Protein AF-A0A482X900-F1 (afdb_monomer_lite)

Sequence (63 aa):
MNELGVSYKFVEILKKLYQETKATVWCGDDGGLTETFITGNGLKQGCVMSPLLFALFLNDLSQ

Structure (mmCIF, N/CA/C/O backbone):
data_AF-A0A482X900-F1
#
_entry.id   AF-A0A482X900-F1
#
loop_
_atom_site.group_PDB
_atom_site.id
_atom_site.type_symbol
_atom_site.label_atom_id
_atom_site.label_alt_id
_atom_site.label_comp_id
_atom_site.label_asym_id
_atom_site.label_entity_id
_atom_site.label_seq_id
_atom_site.pdbx_PDB_ins_code
_atom_site.Cartn_x
_atom_site.Cartn_y
_atom_site.Cartn_z
_atom_site.occupancy
_atom_site.B_iso_or_equiv
_atom_site.auth_seq_id
_atom_site.auth_comp_id
_atom_site.auth_asym_id
_atom_site.auth_atom_id
_atom_site.pdbx_PDB_model_num
ATOM 1 N N . MET A 1 1 ? -12.180 5.350 9.422 1.00 82.19 1 MET A N 1
ATOM 2 C CA . MET A 1 1 ? -11.522 4.238 10.170 1.00 82.19 1 MET A CA 1
ATOM 3 C C . MET A 1 1 ? -11.624 4.362 11.690 1.00 82.19 1 MET A C 1
ATOM 5 O O . MET A 1 1 ? -12.038 3.389 12.299 1.00 82.19 1 MET A O 1
ATOM 9 N N . ASN A 1 2 ? -11.280 5.495 12.323 1.00 85.19 2 ASN A N 1
ATOM 10 C CA . ASN A 1 2 ? -11.471 5.646 13.784 1.00 85.19 2 ASN A CA 1
ATOM 11 C C . ASN A 1 2 ? -12.948 5.474 14.189 1.00 85.19 2 ASN A C 1
ATOM 13 O O . ASN A 1 2 ? -13.247 4.797 15.165 1.00 85.19 2 ASN A O 1
ATOM 17 N N . GLU A 1 3 ? -13.866 6.001 13.375 1.00 87.12 3 GLU A N 1
ATOM 18 C CA . GLU A 1 3 ? -15.323 5.830 13.522 1.00 87.12 3 GLU A CA 1
ATOM 19 C C . GLU A 1 3 ? -15.788 4.373 13.360 1.00 87.12 3 GLU A C 1
ATOM 21 O O . GLU A 1 3 ? -16.840 4.001 13.863 1.00 87.12 3 GLU A O 1
ATOM 26 N N . LEU A 1 4 ? -14.968 3.523 12.730 1.00 87.81 4 LEU A N 1
ATOM 27 C CA . LEU A 1 4 ? -15.200 2.080 12.599 1.00 87.81 4 LEU A CA 1
ATOM 28 C C . LEU A 1 4 ? -14.638 1.290 13.802 1.00 87.81 4 LEU A C 1
ATOM 30 O O . LEU A 1 4 ? -14.513 0.071 13.734 1.00 87.81 4 LEU A O 1
ATOM 34 N N . GLY A 1 5 ? -14.231 1.971 14.881 1.00 93.62 5 GLY A N 1
ATOM 35 C CA . GLY A 1 5 ? -13.677 1.352 16.092 1.00 93.62 5 GLY A CA 1
ATOM 36 C C . GLY A 1 5 ? -12.198 0.957 16.000 1.00 93.62 5 GLY A C 1
ATOM 37 O O . GLY A 1 5 ? -11.677 0.283 16.889 1.00 93.62 5 GLY A O 1
ATOM 38 N N . VAL A 1 6 ? -11.492 1.368 14.943 1.00 93.88 6 VAL A N 1
ATOM 39 C CA . VAL A 1 6 ? -10.062 1.072 14.773 1.00 93.88 6 VAL A CA 1
ATOM 40 C C . VAL A 1 6 ? -9.221 1.985 15.668 1.00 93.88 6 VAL A C 1
ATOM 42 O O . VAL A 1 6 ? -9.454 3.190 15.734 1.00 93.88 6 VAL A O 1
ATOM 45 N N . SER A 1 7 ? -8.207 1.427 16.340 1.00 96.69 7 SER A N 1
ATOM 46 C CA . SER A 1 7 ? -7.355 2.212 17.242 1.00 96.69 7 SER A CA 1
ATOM 47 C C . SER A 1 7 ? -6.625 3.351 16.516 1.00 96.69 7 SER A C 1
ATOM 49 O O . SER A 1 7 ? -6.048 3.152 15.442 1.00 96.69 7 SER A O 1
ATOM 51 N N . TYR A 1 8 ? -6.556 4.521 17.157 1.00 95.62 8 TYR A N 1
ATOM 52 C CA . TYR A 1 8 ? -5.856 5.692 16.622 1.00 95.62 8 TYR A CA 1
ATOM 53 C C . TYR A 1 8 ? -4.395 5.385 16.263 1.00 95.62 8 TYR A C 1
ATOM 55 O O . TYR A 1 8 ? -3.919 5.739 15.188 1.00 95.62 8 TYR A O 1
ATOM 63 N N . LYS A 1 9 ? -3.693 4.648 17.135 1.00 96.38 9 LYS A N 1
ATOM 64 C CA . LYS A 1 9 ? -2.298 4.244 16.912 1.00 96.38 9 LYS A CA 1
ATOM 65 C C . LYS A 1 9 ? -2.138 3.435 15.623 1.00 96.38 9 LYS A C 1
ATOM 67 O O . LYS A 1 9 ? -1.180 3.650 14.888 1.00 96.38 9 LYS A O 1
ATOM 72 N N . PHE A 1 10 ? -3.064 2.519 15.346 1.00 94.69 10 PHE A N 1
ATOM 73 C CA . PHE A 1 10 ? -3.032 1.722 14.122 1.00 94.69 10 PHE A CA 1
ATOM 74 C C . PHE A 1 10 ? -3.290 2.581 12.880 1.00 94.69 10 PHE A C 1
ATOM 76 O O . PHE A 1 10 ? -2.560 2.462 11.899 1.00 94.69 10 PHE A O 1
ATOM 83 N N . VAL A 1 11 ? -4.259 3.501 12.941 1.00 94.38 11 VAL A N 1
ATOM 84 C CA . VAL A 1 11 ? -4.531 4.439 11.840 1.00 94.38 11 VAL A CA 1
ATOM 85 C C . VAL A 1 11 ? -3.320 5.332 11.553 1.00 94.38 11 VAL A C 1
ATOM 87 O O . VAL A 1 11 ? -2.963 5.517 10.393 1.00 94.38 11 VAL A O 1
ATOM 90 N N . GLU A 1 12 ? -2.632 5.827 12.580 1.00 95.50 12 GLU A N 1
ATOM 91 C CA . GLU A 1 12 ? -1.411 6.624 12.406 1.00 95.50 12 GLU A CA 1
ATOM 92 C C . GLU A 1 12 ? -0.260 5.824 11.782 1.00 95.50 12 GLU A C 1
ATOM 94 O O . GLU A 1 12 ? 0.460 6.342 10.927 1.00 95.50 12 GLU A O 1
ATOM 99 N N . ILE A 1 13 ? -0.098 4.548 12.150 1.00 94.56 13 ILE A N 1
ATOM 100 C CA . ILE A 1 13 ? 0.884 3.661 11.507 1.00 94.56 13 ILE A CA 1
ATOM 101 C C . ILE A 1 13 ? 0.547 3.478 10.024 1.00 94.56 13 ILE A C 1
ATOM 103 O O . ILE A 1 13 ? 1.441 3.570 9.184 1.00 94.56 13 ILE A O 1
ATOM 107 N N . LEU A 1 14 ? -0.728 3.261 9.685 1.00 92.62 14 LEU A N 1
ATOM 108 C CA . LEU A 1 14 ? -1.157 3.127 8.293 1.00 92.62 14 LEU A CA 1
ATOM 109 C C . LEU A 1 14 ? -0.912 4.405 7.489 1.00 92.62 14 LEU A C 1
ATOM 111 O O . LEU A 1 14 ? -0.388 4.321 6.383 1.00 92.62 14 LEU A O 1
ATOM 115 N N . LYS A 1 15 ? -1.213 5.584 8.045 1.00 92.25 15 LYS A N 1
ATOM 116 C CA . LYS A 1 15 ? -0.904 6.862 7.385 1.00 92.25 15 LYS A CA 1
ATOM 117 C C . LYS A 1 15 ? 0.584 6.981 7.085 1.00 92.25 15 LYS A C 1
ATOM 119 O O . LYS A 1 15 ? 0.947 7.196 5.937 1.00 92.25 15 LYS A O 1
ATOM 124 N N . LYS A 1 16 ? 1.444 6.754 8.081 1.00 92.44 16 LYS A N 1
ATOM 125 C CA . LYS A 1 16 ? 2.904 6.810 7.902 1.00 92.44 16 LYS A CA 1
ATOM 126 C C . LYS A 1 16 ? 3.418 5.784 6.897 1.00 92.44 16 LYS A C 1
ATOM 128 O O . LYS A 1 16 ? 4.377 6.056 6.189 1.00 92.44 16 LYS A O 1
ATOM 133 N N . LEU A 1 17 ? 2.784 4.614 6.811 1.00 91.19 17 LEU A N 1
ATOM 134 C CA . LEU A 1 17 ? 3.147 3.597 5.830 1.00 91.19 17 LEU A CA 1
ATOM 135 C C . LEU A 1 17 ? 2.847 4.051 4.394 1.00 91.19 17 LEU A C 1
ATOM 137 O O . LEU A 1 17 ? 3.563 3.636 3.487 1.00 91.19 17 LEU A O 1
ATOM 141 N N . TYR A 1 18 ? 1.807 4.856 4.174 1.00 90.75 18 TYR A N 1
ATOM 142 C CA . TYR A 1 18 ? 1.356 5.285 2.844 1.00 90.75 18 TYR A CA 1
ATOM 143 C C . TYR A 1 18 ? 1.704 6.745 2.497 1.00 90.75 18 TYR A C 1
ATOM 145 O O . TYR A 1 18 ? 1.471 7.165 1.369 1.00 90.75 18 TYR A O 1
ATOM 153 N N . GLN A 1 19 ? 2.279 7.510 3.425 1.00 90.62 19 GLN A N 1
ATOM 154 C CA . GLN A 1 19 ? 2.787 8.862 3.181 1.00 90.62 19 GLN A CA 1
ATOM 155 C C . GLN A 1 19 ? 4.221 8.839 2.639 1.00 90.62 19 GLN A C 1
ATOM 157 O O . GLN A 1 19 ? 5.022 7.991 3.022 1.00 90.62 19 GLN A O 1
ATOM 162 N N . GLU A 1 20 ? 4.539 9.798 1.762 1.00 88.19 20 GLU A N 1
ATOM 163 C CA . GLU A 1 20 ? 5.895 10.059 1.240 1.00 88.19 20 GLU A CA 1
ATOM 164 C C . GLU A 1 20 ? 6.591 8.843 0.603 1.00 88.19 20 GLU A C 1
ATOM 166 O O . GLU A 1 20 ? 7.821 8.732 0.587 1.00 88.19 20 GLU A O 1
ATOM 171 N N . THR A 1 21 ? 5.814 7.908 0.057 1.00 91.44 21 THR A N 1
ATOM 172 C CA . THR A 1 21 ? 6.380 6.690 -0.515 1.00 91.44 21 THR A CA 1
ATOM 173 C C . THR A 1 21 ? 7.064 6.976 -1.850 1.00 91.44 21 THR A C 1
ATOM 175 O O . THR A 1 21 ? 6.665 7.854 -2.616 1.00 91.44 21 THR A O 1
ATOM 178 N N . LYS A 1 22 ? 8.139 6.233 -2.117 1.00 93.19 22 LYS A N 1
ATOM 179 C CA . LYS A 1 22 ? 8.907 6.293 -3.361 1.00 93.19 22 LYS A CA 1
ATOM 180 C C . LYS A 1 22 ? 8.852 4.936 -4.043 1.00 93.19 22 LYS A C 1
ATOM 182 O O . LYS A 1 22 ? 8.849 3.911 -3.360 1.00 93.19 22 LYS A O 1
ATOM 187 N N . ALA A 1 23 ? 8.816 4.936 -5.366 1.00 92.31 23 ALA A N 1
ATOM 188 C CA . ALA A 1 23 ? 8.779 3.727 -6.170 1.00 92.31 23 ALA A CA 1
ATOM 189 C C . ALA A 1 23 ? 9.776 3.812 -7.329 1.00 92.31 23 ALA A C 1
ATOM 191 O O . ALA A 1 23 ? 10.137 4.893 -7.790 1.00 92.31 23 ALA A O 1
ATOM 192 N N . THR A 1 24 ? 10.207 2.643 -7.783 1.00 94.06 24 THR A N 1
ATOM 193 C CA . THR A 1 24 ? 10.912 2.417 -9.044 1.00 94.06 24 THR A CA 1
ATOM 194 C C . THR A 1 24 ? 10.259 1.206 -9.702 1.00 94.06 24 THR A C 1
ATOM 196 O O . THR A 1 24 ? 9.716 0.342 -9.005 1.00 94.06 24 THR A O 1
ATOM 199 N N . VAL A 1 25 ? 10.255 1.165 -11.028 1.00 92.19 25 VAL A N 1
ATOM 200 C CA . VAL A 1 25 ? 9.682 0.065 -11.799 1.00 92.19 25 VAL A CA 1
ATOM 201 C C . VAL A 1 25 ? 10.815 -0.721 -12.438 1.00 92.19 25 VAL A C 1
ATOM 203 O O . VAL A 1 25 ? 11.748 -0.146 -12.993 1.00 92.19 25 VAL A O 1
ATOM 206 N N . TRP A 1 26 ? 10.727 -2.046 -12.348 1.00 92.69 26 TRP A N 1
ATOM 207 C CA . TRP A 1 26 ? 11.627 -2.937 -13.062 1.00 92.69 26 TRP A CA 1
ATOM 208 C C . TRP A 1 26 ? 11.189 -3.052 -14.526 1.00 92.69 26 TRP A C 1
ATOM 210 O O . TRP A 1 26 ? 10.071 -3.472 -14.824 1.00 92.69 26 TRP A O 1
ATOM 220 N N . CYS A 1 27 ? 12.078 -2.647 -15.426 1.00 91.19 27 CYS A N 1
ATOM 221 C CA . CYS A 1 27 ? 11.929 -2.693 -16.870 1.00 91.19 27 CYS A CA 1
ATOM 222 C C . CYS A 1 27 ? 12.700 -3.901 -17.425 1.00 91.19 27 CYS A C 1
ATOM 224 O O . CYS A 1 27 ? 13.877 -3.778 -17.738 1.00 91.19 27 CYS A O 1
ATOM 226 N N . GLY A 1 28 ? 12.028 -5.047 -17.556 1.00 84.56 28 GLY A N 1
ATOM 227 C CA . GLY A 1 28 ? 12.448 -6.129 -18.457 1.00 84.56 28 GLY A CA 1
ATOM 228 C C . GLY A 1 28 ? 13.623 -7.022 -18.031 1.00 84.56 28 GLY A C 1
ATOM 229 O O . GLY A 1 28 ? 14.213 -6.890 -16.956 1.00 84.56 28 GLY A O 1
ATOM 230 N N . ASP A 1 29 ? 13.924 -7.980 -18.912 1.00 79.31 29 ASP A N 1
ATOM 231 C CA . ASP A 1 29 ? 14.850 -9.105 -18.697 1.00 79.31 29 ASP A CA 1
ATOM 232 C C . ASP A 1 29 ? 16.323 -8.681 -18.558 1.00 79.31 29 ASP A C 1
ATOM 234 O O . ASP A 1 29 ? 17.154 -9.426 -18.041 1.00 79.31 29 ASP A O 1
ATOM 238 N N . ASP A 1 30 ? 16.646 -7.468 -18.996 1.00 84.31 30 ASP A N 1
ATOM 239 C CA . ASP A 1 30 ? 17.948 -6.811 -18.914 1.00 84.31 30 ASP A CA 1
ATOM 240 C C . ASP A 1 30 ? 18.222 -6.161 -17.544 1.00 84.31 30 ASP A C 1
ATOM 242 O O . ASP A 1 30 ? 19.329 -5.681 -17.294 1.00 84.31 30 ASP A O 1
ATOM 246 N N . GLY A 1 31 ? 17.253 -6.195 -16.618 1.00 83.44 31 GLY A N 1
ATOM 247 C CA . GLY A 1 31 ? 17.455 -5.769 -15.228 1.00 83.44 31 GLY A CA 1
ATOM 248 C C . GLY A 1 31 ? 17.407 -4.252 -15.010 1.00 83.44 31 GLY A C 1
ATOM 249 O O . GLY A 1 31 ? 17.828 -3.777 -13.954 1.00 83.44 31 GLY A O 1
ATOM 250 N N . GLY A 1 32 ? 16.916 -3.481 -15.985 1.00 92.75 32 GLY A N 1
ATOM 251 C CA . GLY A 1 32 ? 16.852 -2.023 -15.900 1.00 92.75 32 GLY A CA 1
ATOM 252 C C . GLY A 1 32 ? 15.823 -1.534 -14.877 1.00 92.75 32 GLY A C 1
ATOM 253 O O . GLY A 1 32 ? 14.716 -2.055 -14.798 1.00 92.75 32 GLY A O 1
ATOM 254 N N . LEU A 1 33 ? 16.154 -0.503 -14.102 1.00 94.44 33 LEU A N 1
ATOM 255 C CA . LEU A 1 33 ? 15.209 0.171 -13.204 1.00 94.44 33 LEU A CA 1
ATOM 256 C C . LEU A 1 33 ? 14.868 1.557 -13.750 1.00 94.44 33 LEU A C 1
ATOM 258 O O . LEU A 1 33 ? 15.736 2.245 -14.288 1.00 94.44 33 LEU A O 1
ATOM 262 N N . THR A 1 34 ? 13.624 2.000 -13.570 1.00 94.25 34 THR A N 1
ATOM 263 C CA . THR A 1 34 ? 13.282 3.408 -13.801 1.00 94.25 34 THR A CA 1
ATOM 264 C C . THR A 1 34 ? 13.944 4.301 -12.760 1.00 94.25 34 THR A C 1
ATOM 266 O O . THR A 1 34 ? 14.277 3.870 -11.649 1.00 94.25 34 THR A O 1
ATOM 269 N N . GLU A 1 35 ? 14.014 5.595 -13.058 1.00 95.25 35 GLU A N 1
ATOM 270 C CA . GLU A 1 35 ? 14.268 6.593 -12.025 1.00 95.25 35 GLU A CA 1
ATOM 271 C C . GLU A 1 35 ? 13.257 6.463 -10.877 1.00 95.25 35 GLU A C 1
ATOM 273 O O . GLU A 1 35 ? 12.110 6.036 -11.058 1.00 95.25 35 GLU A O 1
ATOM 278 N N . THR A 1 36 ? 13.711 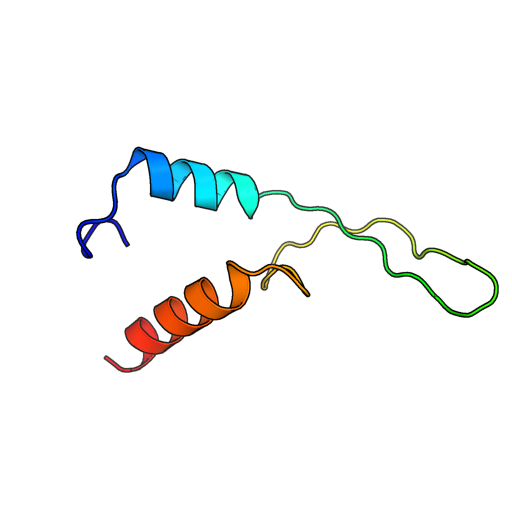6.798 -9.670 1.00 95.25 36 THR A N 1
ATOM 279 C CA . THR A 1 36 ? 12.853 6.777 -8.485 1.00 95.25 36 THR A CA 1
ATOM 280 C C . THR A 1 36 ? 11.919 7.977 -8.511 1.00 95.25 36 THR A C 1
ATOM 282 O O . THR A 1 36 ? 12.372 9.115 -8.605 1.00 95.25 36 THR A O 1
ATOM 285 N N . PHE A 1 37 ? 10.625 7.735 -8.336 1.00 93.25 37 PHE A N 1
ATOM 286 C CA . PHE A 1 37 ? 9.608 8.780 -8.276 1.00 93.25 37 PHE A CA 1
ATOM 287 C C . PHE A 1 37 ? 8.823 8.718 -6.965 1.00 93.25 37 PHE A C 1
ATOM 289 O O . PHE A 1 37 ? 8.711 7.670 -6.325 1.00 93.25 37 PHE A O 1
ATOM 296 N N . ILE A 1 38 ? 8.282 9.864 -6.550 1.00 93.56 38 ILE A N 1
ATOM 297 C CA . ILE A 1 38 ? 7.397 9.961 -5.386 1.00 93.56 38 ILE A CA 1
ATOM 298 C C . ILE A 1 38 ? 5.995 9.524 -5.809 1.00 93.56 38 ILE A C 1
ATOM 300 O O . ILE A 1 38 ? 5.461 9.994 -6.812 1.00 93.56 38 ILE A O 1
ATOM 304 N N . THR A 1 39 ? 5.367 8.658 -5.023 1.00 90.56 39 THR A N 1
ATOM 305 C CA . THR A 1 39 ? 3.967 8.276 -5.214 1.00 90.56 39 THR A CA 1
ATOM 306 C C . THR A 1 39 ? 3.090 9.185 -4.356 1.00 90.56 39 THR A C 1
ATOM 308 O O . THR A 1 39 ? 2.991 8.994 -3.145 1.00 90.56 39 THR A O 1
ATOM 311 N N . GLY A 1 40 ? 2.483 10.200 -4.974 1.00 86.75 40 GLY A N 1
ATOM 312 C CA . GLY A 1 40 ? 1.603 11.149 -4.279 1.00 8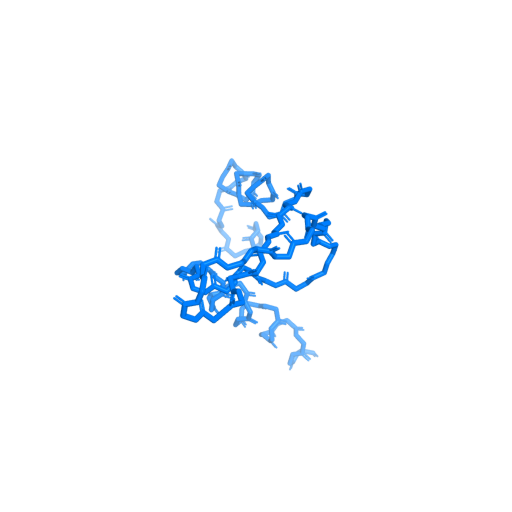6.75 40 GLY A CA 1
ATOM 313 C C . GLY A 1 40 ? 0.137 10.716 -4.201 1.00 86.75 40 GLY A C 1
ATOM 314 O O . GLY A 1 40 ? -0.611 11.256 -3.396 1.00 86.75 40 GLY A O 1
ATOM 315 N N . ASN A 1 41 ? -0.275 9.753 -5.029 1.00 84.19 41 ASN A N 1
ATOM 316 C CA . ASN A 1 41 ? -1.651 9.276 -5.126 1.00 84.19 41 ASN A CA 1
ATOM 317 C C . ASN A 1 41 ? -1.684 7.765 -5.375 1.00 84.19 41 ASN A C 1
ATOM 319 O O . ASN A 1 41 ? -0.755 7.201 -5.957 1.00 84.19 41 ASN A O 1
ATOM 323 N N . GLY A 1 42 ? -2.793 7.135 -4.989 1.00 87.44 42 GLY A N 1
ATOM 324 C CA . GLY A 1 42 ? -3.037 5.712 -5.205 1.00 87.44 42 GLY A CA 1
ATOM 325 C C . GLY A 1 42 ? -2.576 4.824 -4.050 1.00 87.44 42 GLY A C 1
ATOM 326 O O . GLY A 1 42 ? -2.418 5.263 -2.913 1.00 87.44 42 GLY A O 1
ATOM 327 N N . LEU A 1 43 ? -2.415 3.538 -4.351 1.00 91.69 43 LEU A N 1
ATOM 328 C CA . LEU A 1 43 ? -2.105 2.484 -3.390 1.00 91.69 43 LEU A CA 1
ATOM 329 C C . LEU A 1 43 ? -0.872 1.694 -3.839 1.00 91.69 43 LEU A C 1
ATOM 331 O O . LEU A 1 43 ? -0.506 1.695 -5.015 1.00 91.69 43 LEU A O 1
ATOM 335 N N . LYS A 1 44 ? -0.225 0.999 -2.901 1.00 90.69 44 LYS A N 1
ATOM 336 C CA . LYS A 1 44 ? 0.985 0.221 -3.178 1.00 90.69 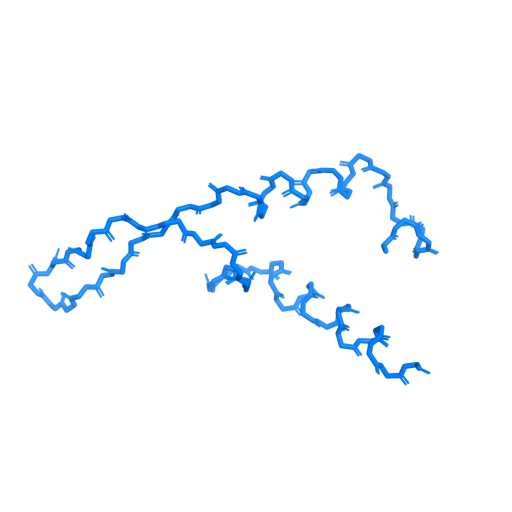44 LYS A CA 1
ATOM 337 C C . LYS A 1 44 ? 0.624 -1.072 -3.905 1.00 90.69 44 LYS A C 1
ATOM 339 O O . LYS A 1 44 ? -0.060 -1.932 -3.351 1.00 90.69 44 LYS A O 1
ATOM 344 N N . GLN A 1 45 ? 1.125 -1.246 -5.1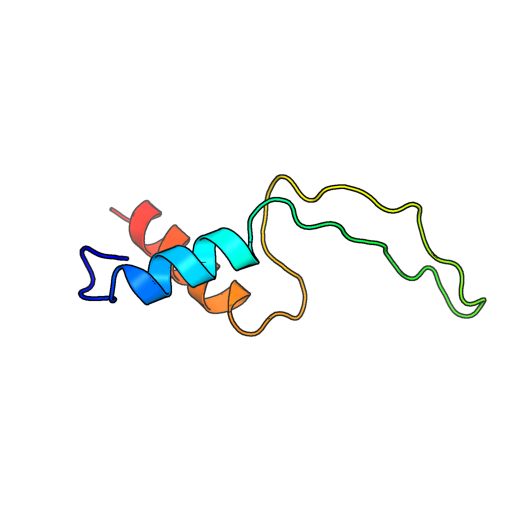24 1.00 86.69 45 GLN A N 1
ATOM 345 C CA . GLN A 1 45 ? 0.928 -2.491 -5.867 1.00 86.69 45 GLN A CA 1
ATOM 346 C C . GLN A 1 45 ? 1.553 -3.680 -5.122 1.00 86.69 45 GLN A C 1
ATOM 348 O O . GLN A 1 45 ? 2.621 -3.560 -4.524 1.00 86.69 45 GLN A O 1
ATOM 353 N N . GLY A 1 46 ? 0.851 -4.816 -5.104 1.00 87.38 46 GLY A N 1
ATOM 354 C CA . GLY A 1 46 ? 1.282 -6.026 -4.391 1.00 87.38 46 GLY A CA 1
ATOM 355 C C . GLY A 1 46 ? 1.193 -5.956 -2.859 1.00 87.38 46 GLY A C 1
ATOM 356 O O . GLY A 1 46 ? 1.503 -6.935 -2.185 1.00 87.38 46 GLY A O 1
ATOM 357 N N . CYS A 1 47 ? 0.752 -4.836 -2.274 1.00 91.19 47 CYS A N 1
ATOM 358 C CA . CYS A 1 47 ? 0.597 -4.721 -0.827 1.00 91.19 47 CYS A CA 1
ATOM 359 C C . CYS A 1 47 ? -0.733 -5.3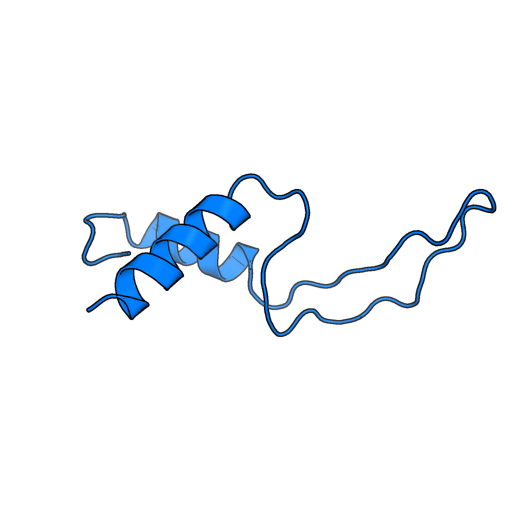24 -0.361 1.00 91.19 47 CYS A C 1
ATOM 361 O O . CYS A 1 47 ? -1.799 -4.883 -0.781 1.00 91.19 47 CYS A O 1
ATOM 363 N N . VAL A 1 48 ? -0.683 -6.252 0.599 1.00 92.50 48 VAL A N 1
ATOM 364 C CA . VAL A 1 48 ? -1.869 -6.907 1.192 1.00 92.50 48 VAL A CA 1
ATOM 365 C C . VAL A 1 48 ? -2.870 -5.909 1.787 1.00 92.50 48 VAL A C 1
ATOM 367 O O . VAL A 1 48 ? -4.074 -6.137 1.752 1.00 92.50 48 VAL A O 1
ATOM 370 N N . MET A 1 49 ? -2.392 -4.774 2.303 1.00 92.06 49 MET A N 1
ATOM 371 C CA . MET A 1 49 ? -3.263 -3.747 2.882 1.00 92.06 49 MET A CA 1
ATOM 372 C C . MET A 1 49 ? -3.968 -2.884 1.831 1.00 92.06 49 MET A C 1
ATOM 374 O O . MET A 1 49 ? -4.986 -2.271 2.139 1.00 92.06 49 MET A O 1
ATOM 378 N N . SER A 1 50 ? -3.448 -2.814 0.605 1.00 94.06 50 SER A N 1
ATOM 379 C CA . SER A 1 50 ? -3.997 -1.938 -0.433 1.00 94.06 50 SER A CA 1
ATOM 380 C C . SER A 1 50 ? -5.419 -2.332 -0.864 1.00 94.06 50 SER A C 1
ATOM 382 O O . SER A 1 50 ? -6.273 -1.447 -0.869 1.00 94.06 50 SER A O 1
ATOM 384 N N . PRO A 1 51 ? -5.750 -3.617 -1.113 1.00 95.06 51 PRO A N 1
ATOM 385 C CA . PRO A 1 51 ? -7.129 -4.031 -1.383 1.00 95.06 51 PRO A CA 1
ATOM 386 C C . PRO A 1 51 ? -8.132 -3.609 -0.299 1.00 95.06 51 PRO A C 1
ATOM 388 O O . PRO A 1 51 ? -9.212 -3.122 -0.623 1.00 95.06 51 PRO A O 1
ATOM 391 N N . LEU A 1 52 ? -7.768 -3.736 0.983 1.00 92.62 52 LEU A N 1
ATOM 392 C CA . LEU A 1 52 ? -8.636 -3.337 2.095 1.00 92.62 52 LEU A CA 1
ATOM 393 C C . LEU A 1 52 ? -8.861 -1.820 2.126 1.00 92.62 52 LEU A C 1
ATOM 395 O O . LEU A 1 52 ? -9.995 -1.373 2.264 1.00 92.62 52 LEU A O 1
ATOM 399 N N . LEU A 1 53 ? -7.794 -1.026 1.986 1.00 92.50 53 LEU A N 1
ATOM 400 C CA . LEU A 1 53 ? -7.905 0.436 1.974 1.00 92.50 53 LEU A CA 1
ATOM 401 C C . LEU A 1 53 ? -8.749 0.930 0.793 1.00 92.50 53 LEU A C 1
ATOM 403 O O . LEU A 1 53 ? -9.533 1.861 0.959 1.00 92.50 53 LEU A O 1
ATOM 407 N N . PHE A 1 54 ? -8.637 0.279 -0.368 1.00 93.44 54 PHE A N 1
ATOM 408 C CA . PHE A 1 54 ? -9.484 0.578 -1.520 1.00 93.44 54 PHE A CA 1
ATOM 409 C C . PHE A 1 54 ? -10.959 0.262 -1.252 1.00 93.44 54 PHE A C 1
ATOM 411 O O . PHE A 1 54 ? -11.82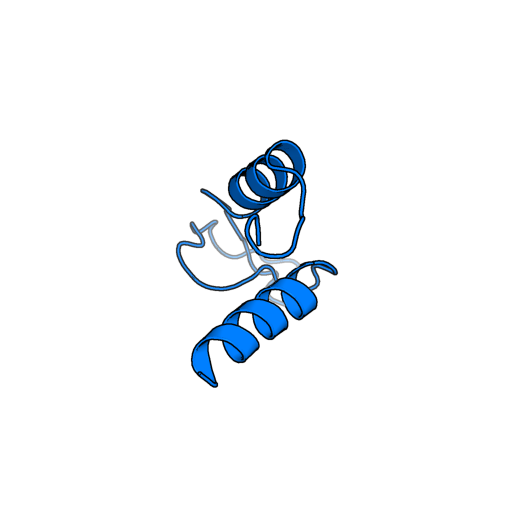4 1.084 -1.540 1.00 93.44 54 PHE A O 1
ATOM 418 N N . ALA A 1 55 ? -11.250 -0.899 -0.660 1.00 93.31 55 ALA A N 1
ATOM 419 C CA . ALA A 1 55 ? -12.617 -1.285 -0.320 1.00 93.31 55 ALA A CA 1
ATOM 420 C C . ALA A 1 55 ? -13.260 -0.322 0.692 1.00 93.31 55 ALA A C 1
ATOM 422 O O . ALA A 1 55 ? -14.417 0.052 0.519 1.00 93.31 55 ALA A O 1
ATOM 423 N N . LEU A 1 56 ? -12.509 0.125 1.708 1.00 91.56 56 LEU A N 1
ATOM 424 C CA . LEU A 1 56 ? -12.981 1.133 2.666 1.00 91.56 56 LEU A CA 1
ATOM 425 C C . LEU A 1 56 ? -13.287 2.469 1.979 1.00 91.56 56 LEU A C 1
ATOM 427 O O . LEU A 1 56 ? -14.333 3.052 2.230 1.00 91.56 56 LEU A O 1
ATOM 431 N N . PHE A 1 57 ? -12.415 2.918 1.072 1.00 91.12 57 PHE A N 1
ATOM 432 C CA . PHE A 1 57 ? -12.656 4.131 0.290 1.00 91.12 57 PHE A CA 1
ATOM 433 C C . PHE A 1 57 ? -13.935 4.034 -0.562 1.00 91.12 57 PHE A C 1
ATOM 435 O O . PHE A 1 57 ? -14.727 4.971 -0.590 1.00 91.12 57 PHE A O 1
ATOM 442 N N . LEU A 1 58 ? -14.167 2.897 -1.230 1.00 93.69 58 LEU A N 1
ATOM 443 C CA . LEU A 1 58 ? -15.385 2.679 -2.020 1.00 93.69 58 LEU A CA 1
ATOM 444 C C . LEU A 1 58 ? -16.650 2.607 -1.162 1.00 93.69 58 LEU A C 1
ATOM 446 O O . LEU A 1 58 ? -17.694 3.098 -1.582 1.00 93.69 58 LEU A O 1
ATOM 450 N N . ASN A 1 59 ? -16.566 1.997 0.021 1.00 91.31 59 ASN A N 1
ATOM 451 C CA . ASN A 1 59 ? -17.685 1.938 0.954 1.00 91.31 59 ASN A CA 1
ATOM 452 C C . ASN A 1 59 ? -18.172 3.351 1.313 1.00 91.31 59 ASN A C 1
ATOM 454 O O . ASN A 1 59 ? -19.375 3.605 1.290 1.00 91.31 59 ASN A O 1
ATOM 458 N N . ASP A 1 60 ? -17.240 4.272 1.550 1.00 87.56 60 ASP A N 1
ATOM 459 C CA . ASP A 1 60 ? -17.554 5.663 1.887 1.00 87.56 60 ASP A CA 1
ATOM 460 C C . ASP A 1 60 ? -18.125 6.451 0.688 1.00 87.56 60 ASP A C 1
ATOM 462 O O . ASP A 1 60 ? -18.903 7.377 0.887 1.00 87.56 60 ASP A O 1
ATOM 466 N N . LEU A 1 61 ? -17.800 6.075 -0.559 1.00 88.88 61 LEU A N 1
ATOM 467 C CA . LEU A 1 61 ? -18.368 6.686 -1.776 1.00 88.88 61 LEU A CA 1
ATOM 468 C C . LEU A 1 61 ? -19.814 6.262 -2.078 1.00 88.88 61 LEU A C 1
ATOM 470 O O . LEU A 1 61 ? -20.477 6.903 -2.890 1.00 88.88 61 LEU A O 1
ATOM 474 N N . SER A 1 62 ? -20.273 5.148 -1.506 1.00 72.69 62 SER A N 1
ATOM 475 C CA . SER A 1 62 ? -21.611 4.593 -1.764 1.00 72.69 62 SER A CA 1
ATOM 476 C C . SER A 1 62 ? -22.721 5.181 -0.882 1.00 72.69 62 SER A C 1
ATOM 478 O O . SER A 1 62 ? -23.871 4.751 -0.994 1.00 72.69 62 SER A O 1
ATOM 480 N N . GLN A 1 63 ? -22.376 6.136 -0.014 1.00 55.12 63 GLN A N 1
ATOM 481 C CA . GLN A 1 63 ? -23.295 6.878 0.855 1.00 55.12 63 GLN A CA 1
ATOM 482 C C . GLN A 1 63 ? -23.649 8.237 0.251 1.00 55.12 63 GLN A C 1
ATOM 484 O O . GLN A 1 63 ? -24.814 8.654 0.435 1.00 55.12 63 GLN A O 1
#

Radius of gyration: 15.18 Å; chains: 1; bounding box: 41×20×36 Å

Foldseek 3Di:
DVVVVDDPVVVVVVCVVQPFDKDWDQDDPVRDIHPIDTDPDAADPPDPCRVVVVVVVVVVVVD

pLDDT: mean 90.27, std 6.23, range [55.12, 96.69]

Secondary structure (DSSP, 8-state):
-GGGT--HHHHHHHHHHHSS-EE--EETTTTEEPPPEE--SS--TT-THHHHHHHHHHHHHT-

Organism: Laodelphax striatellus (NCBI:txid195883)

InterPro domains:
  IPR000477 Reverse transcriptase domain [PS50878] (1-63)